Protein AF-A0A815T1G2-F1 (afdb_monomer_lite)

Radius of gyration: 18.96 Å; chains: 1; bounding box: 58×17×41 Å

Organism: NCBI:txid433720

Secondary structure (DSSP, 8-state):
---------EEEEEESSTTGGGGGHHHHHIIIIIS--EEEEEES---GGGTSS-GGGGGGTT----

Sequence (66 aa):
MTITLSAVLTVLVVVAHPDDEVLFGGFMHSLTHQLNASVDLICVTNGEGGFKHAGIAESFYDNIKL

pLDDT: mean 85.87, std 14.61, range [49.41, 98.25]

InterPro domains:
  IPR003737 N-acetylglucosaminyl phosphatidylinositol deacetylase-related [PF02585] (12-50)
  IPR024078 Putative deacetylase LmbE-like domain superfamily [G3DSA:3.40.50.10320] (2-62)
  IPR024078 Putative deacetylase LmbE-like domain superfamily [SSF102588] (10-50)

Structure (mmCIF, N/CA/C/O backbone):
data_AF-A0A815T1G2-F1
#
_entry.id   AF-A0A815T1G2-F1
#
loop_
_atom_site.group_PDB
_atom_site.id
_atom_site.type_symbol
_atom_site.label_atom_id
_atom_site.label_alt_id
_atom_site.label_comp_id
_atom_site.label_asym_id
_atom_site.label_entity_id
_atom_site.label_seq_id
_atom_site.pdbx_PDB_ins_code
_atom_site.Cartn_x
_atom_site.Cartn_y
_atom_site.Cartn_z
_atom_site.occupancy
_atom_site.B_iso_or_equiv
_atom_site.auth_seq_id
_atom_site.auth_comp_id
_atom_site.auth_asym_id
_atom_site.auth_atom_id
_atom_site.pdbx_PDB_model_num
ATOM 1 N N . MET A 1 1 ? -37.872 -9.329 17.754 1.00 49.41 1 MET A N 1
ATOM 2 C CA . MET A 1 1 ? -36.649 -9.582 16.966 1.00 49.41 1 MET A CA 1
ATOM 3 C C . MET A 1 1 ? -35.937 -8.253 16.830 1.00 49.41 1 MET A C 1
ATOM 5 O O . MET A 1 1 ? -36.469 -7.366 16.180 1.00 49.41 1 MET A O 1
ATOM 9 N N . THR A 1 2 ? -34.825 -8.075 17.535 1.00 50.16 2 THR A N 1
ATOM 10 C CA . THR A 1 2 ? -34.091 -6.805 17.568 1.00 50.16 2 THR A CA 1
ATOM 11 C C . THR A 1 2 ? -32.895 -6.943 16.638 1.00 50.16 2 THR A C 1
ATOM 13 O O . THR A 1 2 ? -32.068 -7.822 16.856 1.00 50.16 2 THR A O 1
ATOM 16 N N . ILE A 1 3 ? -32.831 -6.131 15.582 1.00 60.47 3 ILE A N 1
ATOM 17 C CA . ILE A 1 3 ? -31.652 -6.060 14.714 1.00 60.47 3 ILE A CA 1
ATOM 18 C C . ILE A 1 3 ? -30.671 -5.101 15.385 1.00 60.47 3 ILE A C 1
ATOM 20 O O . ILE A 1 3 ? -30.931 -3.903 15.471 1.00 60.47 3 ILE A O 1
ATOM 24 N N . THR A 1 4 ? -29.564 -5.625 15.898 1.00 59.16 4 THR A N 1
ATOM 25 C CA . THR A 1 4 ? -28.438 -4.828 16.385 1.00 59.16 4 THR A CA 1
ATOM 26 C C . THR A 1 4 ? -27.530 -4.495 15.206 1.00 59.16 4 THR A C 1
ATOM 28 O O . THR A 1 4 ? -26.853 -5.371 14.672 1.00 59.16 4 THR A O 1
ATOM 31 N N . LEU A 1 5 ? -27.507 -3.227 14.789 1.00 63.50 5 LEU A N 1
ATOM 32 C CA . LEU A 1 5 ? -26.473 -2.732 13.882 1.00 63.50 5 LEU A CA 1
ATOM 33 C C . LEU A 1 5 ? -25.164 -2.628 14.679 1.00 63.50 5 LEU A C 1
ATOM 35 O O . LEU A 1 5 ? -25.007 -1.727 15.501 1.00 63.50 5 LEU A O 1
ATOM 39 N N . SER A 1 6 ? -24.229 -3.550 14.458 1.00 64.62 6 SER A N 1
ATOM 40 C CA . SER A 1 6 ? -22.832 -3.311 14.819 1.00 64.62 6 SER A CA 1
ATOM 41 C C . SER A 1 6 ? -22.254 -2.393 13.748 1.00 64.62 6 SER A C 1
ATOM 43 O O . SER A 1 6 ? -21.905 -2.849 12.661 1.00 64.62 6 SER A O 1
ATOM 45 N N . ALA A 1 7 ? -22.252 -1.085 14.001 1.00 73.81 7 ALA A N 1
ATOM 46 C CA . ALA A 1 7 ? -21.682 -0.113 13.076 1.00 73.81 7 ALA A CA 1
ATOM 47 C C . ALA A 1 7 ? -20.152 -0.124 13.209 1.00 73.81 7 ALA A C 1
ATOM 49 O O . ALA A 1 7 ? -19.556 0.794 13.768 1.00 73.81 7 ALA A O 1
ATOM 50 N N . VAL A 1 8 ? -19.518 -1.203 12.744 1.00 87.75 8 VAL A N 1
ATOM 51 C CA . VAL A 1 8 ? -18.067 -1.219 12.541 1.00 87.75 8 VAL A CA 1
ATOM 52 C C . VAL A 1 8 ? -17.757 -0.167 11.479 1.00 87.75 8 VAL A C 1
ATOM 54 O O . VAL A 1 8 ? -18.358 -0.176 10.405 1.00 87.75 8 VAL A O 1
ATOM 57 N N . LEU A 1 9 ? -16.849 0.759 11.788 1.00 93.31 9 LEU A N 1
ATOM 58 C CA . LEU A 1 9 ? -16.374 1.747 10.824 1.00 93.31 9 LEU A CA 1
ATOM 59 C C . LEU A 1 9 ? -15.728 1.009 9.644 1.00 93.31 9 LEU A C 1
ATOM 61 O O . LEU A 1 9 ? -1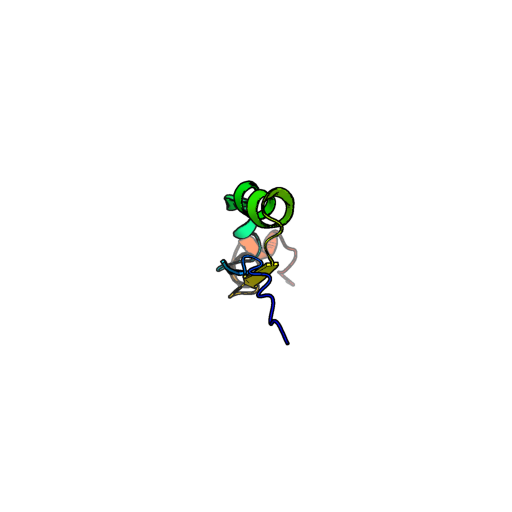4.766 0.271 9.834 1.00 93.31 9 LEU A O 1
ATOM 65 N N . THR A 1 10 ? -16.258 1.200 8.440 1.00 96.00 10 THR A N 1
ATOM 66 C CA . THR A 1 10 ? -15.739 0.592 7.207 1.00 96.00 10 THR A CA 1
ATOM 67 C C . THR A 1 10 ? -15.069 1.656 6.350 1.00 96.00 10 THR A C 1
ATOM 69 O O . THR A 1 10 ? -15.690 2.679 6.052 1.00 96.00 10 THR A O 1
ATOM 72 N N . VAL A 1 11 ? -13.823 1.424 5.942 1.00 96.69 11 VAL A N 1
ATOM 73 C CA . VAL A 1 11 ? -13.009 2.381 5.183 1.00 96.69 11 VAL A CA 1
ATOM 74 C C . VAL A 1 11 ? -12.448 1.706 3.936 1.00 96.69 11 VAL A C 1
ATOM 76 O O . VAL A 1 11 ? -11.852 0.639 4.026 1.00 96.69 11 VAL A O 1
ATOM 79 N N . LEU A 1 12 ? -12.597 2.357 2.781 1.00 97.81 12 LEU A N 1
ATOM 80 C CA . LEU A 1 12 ? -11.887 1.994 1.557 1.00 97.81 12 LEU A CA 1
ATOM 81 C C . LEU A 1 12 ? -10.738 2.977 1.338 1.00 97.81 12 LEU A C 1
ATOM 83 O O . LEU A 1 12 ? -10.959 4.178 1.180 1.00 97.81 12 LEU A O 1
ATOM 87 N N . VAL A 1 13 ? -9.522 2.454 1.306 1.00 98.00 13 VAL A N 1
ATOM 88 C CA . VAL A 1 13 ? -8.304 3.194 0.992 1.00 98.00 13 VAL A CA 1
ATOM 89 C C . VAL A 1 13 ? -7.979 2.969 -0.477 1.00 98.00 13 VAL A C 1
ATOM 91 O O . VAL A 1 13 ? -7.885 1.831 -0.932 1.00 98.00 13 VAL A O 1
ATOM 94 N N . VAL A 1 14 ? -7.819 4.055 -1.228 1.00 98.19 14 VAL A N 1
ATOM 95 C CA . VAL A 1 14 ? -7.469 4.008 -2.650 1.00 98.19 14 VAL A CA 1
ATOM 96 C C . VAL A 1 14 ? -6.129 4.698 -2.828 1.00 98.19 14 VAL A C 1
ATOM 98 O O . VAL A 1 14 ? -6.002 5.881 -2.514 1.00 98.19 14 VAL A O 1
ATOM 101 N N . VAL A 1 15 ? -5.146 3.955 -3.324 1.00 98.25 15 VAL A N 1
ATOM 102 C CA . VAL A 1 15 ? -3.789 4.449 -3.583 1.00 98.25 15 VAL A CA 1
ATOM 103 C C . VAL A 1 15 ? -3.412 4.277 -5.047 1.00 98.25 15 VAL A C 1
ATOM 105 O O . VAL A 1 15 ? -3.948 3.404 -5.734 1.00 98.25 15 VAL A O 1
ATOM 108 N N . ALA A 1 16 ? -2.513 5.123 -5.546 1.00 97.38 16 ALA A N 1
ATOM 109 C CA . ALA A 1 16 ? -2.126 5.098 -6.950 1.00 97.38 16 ALA A CA 1
ATOM 110 C C . ALA A 1 16 ? -1.081 4.008 -7.211 1.00 97.38 16 ALA A C 1
ATOM 112 O O . ALA A 1 16 ? -1.249 3.212 -8.141 1.00 97.38 16 ALA A O 1
ATOM 113 N N . HIS A 1 17 ? -0.042 3.955 -6.380 1.00 96.50 17 HIS A N 1
ATOM 114 C CA . HIS A 1 17 ? 1.095 3.051 -6.524 1.00 96.50 17 HIS A CA 1
ATOM 115 C C . HIS A 1 17 ? 1.265 2.163 -5.284 1.00 96.50 17 HIS A C 1
ATOM 117 O O . HIS A 1 17 ? 0.762 2.501 -4.208 1.00 96.50 17 HIS A O 1
ATOM 123 N N . PRO A 1 18 ? 1.927 1.000 -5.422 1.00 94.94 18 PRO A N 1
ATOM 124 C CA . PRO A 1 18 ? 2.272 0.175 -4.274 1.00 94.94 18 PRO A CA 1
ATOM 125 C C . PRO A 1 18 ? 3.382 0.867 -3.488 1.00 94.94 18 PRO A C 1
ATOM 127 O O . PRO A 1 18 ? 4.471 0.960 -4.041 1.00 94.94 18 PRO A O 1
ATOM 130 N N . ASP A 1 19 ? 3.106 1.262 -2.238 1.00 94.62 19 ASP A N 1
ATOM 131 C CA . ASP A 1 19 ? 3.956 1.997 -1.273 1.00 94.62 19 ASP A CA 1
ATOM 132 C C . ASP A 1 19 ? 3.339 3.312 -0.773 1.00 94.62 19 ASP A C 1
ATOM 134 O O . ASP A 1 19 ? 3.668 3.763 0.328 1.00 94.62 19 ASP A O 1
ATOM 138 N N . ASP A 1 20 ? 2.406 3.904 -1.519 1.00 97.56 20 ASP A N 1
ATOM 139 C CA . ASP A 1 20 ? 1.708 5.138 -1.144 1.00 97.56 20 ASP A CA 1
ATOM 140 C C . ASP A 1 20 ? 1.097 5.043 0.272 1.00 97.56 20 ASP A C 1
ATOM 142 O O . ASP A 1 20 ? 1.081 6.026 1.017 1.00 97.56 20 ASP A O 1
ATOM 146 N N . GLU A 1 21 ? 0.621 3.861 0.688 1.00 96.19 21 GLU A N 1
ATOM 147 C CA . GLU A 1 21 ? 0.028 3.636 2.012 1.00 96.19 21 GLU A CA 1
ATOM 148 C C . GLU A 1 21 ? 1.015 3.799 3.169 1.00 96.19 21 GLU A C 1
ATOM 150 O O . GLU A 1 21 ? 0.619 4.112 4.297 1.00 96.19 21 GLU A O 1
ATOM 155 N N . VAL A 1 22 ? 2.310 3.641 2.895 1.00 95.62 22 VAL A N 1
ATOM 156 C CA . VAL A 1 22 ? 3.373 3.820 3.883 1.00 95.62 22 VAL A CA 1
ATOM 157 C C . VAL A 1 22 ? 3.494 5.292 4.279 1.00 95.62 22 VAL A C 1
ATOM 159 O O . VAL A 1 22 ? 3.740 5.588 5.452 1.00 95.62 22 VAL A O 1
ATOM 162 N N . LEU A 1 23 ? 3.226 6.225 3.354 1.00 97.06 23 LEU A N 1
ATOM 163 C CA . LEU A 1 23 ? 3.260 7.670 3.622 1.00 97.06 23 LEU A CA 1
ATOM 164 C C . LEU A 1 23 ? 2.260 8.090 4.709 1.00 97.06 23 LEU A C 1
ATOM 166 O O . LEU A 1 23 ? 2.465 9.101 5.382 1.00 97.06 23 LEU A O 1
ATOM 170 N N . PHE A 1 24 ? 1.201 7.304 4.915 1.00 96.56 24 PHE A N 1
ATOM 171 C CA . PHE A 1 24 ? 0.193 7.522 5.949 1.00 96.56 24 PHE A CA 1
ATOM 172 C C . PHE A 1 24 ? 0.003 6.297 6.860 1.00 96.56 24 PHE A C 1
ATOM 174 O O . PHE A 1 24 ? -1.070 6.092 7.434 1.00 96.56 24 PHE A O 1
ATOM 181 N N . GLY A 1 25 ? 1.066 5.517 7.089 1.00 96.94 25 GLY A N 1
ATOM 182 C CA . GLY A 1 25 ? 1.014 4.290 7.896 1.00 96.94 25 GLY A CA 1
ATOM 183 C C . GLY A 1 25 ? 0.491 4.486 9.328 1.00 96.94 25 GLY A C 1
ATOM 184 O O . GLY A 1 25 ? -0.215 3.627 9.856 1.00 96.94 25 GLY A O 1
ATOM 185 N N . GLY A 1 26 ? 0.745 5.645 9.948 1.00 97.94 26 GLY A N 1
ATOM 186 C CA . GLY A 1 26 ? 0.176 5.980 11.261 1.00 97.94 26 GLY A CA 1
ATOM 187 C C . GLY A 1 26 ? -1.356 6.058 11.248 1.00 97.94 26 GLY A C 1
ATOM 188 O O . GLY A 1 26 ? -2.010 5.574 12.169 1.00 97.94 26 GLY A O 1
ATOM 189 N N . PHE A 1 27 ? -1.936 6.594 10.171 1.00 96.81 27 PHE A N 1
ATOM 190 C CA . PHE A 1 27 ? -3.385 6.653 9.983 1.00 96.81 27 PHE A CA 1
ATOM 191 C C . PHE A 1 27 ? -3.977 5.250 9.787 1.00 96.81 27 PHE A C 1
ATOM 193 O O . PHE A 1 27 ? -4.972 4.907 10.426 1.00 96.81 27 PHE A O 1
ATOM 200 N N . MET A 1 28 ? -3.309 4.404 8.995 1.00 97.62 28 MET A N 1
ATOM 201 C CA . MET A 1 28 ? -3.695 2.998 8.808 1.00 97.62 28 MET A CA 1
ATOM 202 C C . MET A 1 28 ? -3.675 2.215 10.123 1.00 97.62 28 MET A C 1
ATOM 204 O O . MET A 1 28 ? -4.611 1.467 10.418 1.00 97.62 28 MET A O 1
ATOM 208 N N . HIS A 1 29 ? -2.645 2.419 10.947 1.00 97.81 29 HIS A N 1
ATOM 209 C CA . HIS A 1 29 ? -2.551 1.810 12.271 1.00 97.81 29 HIS A CA 1
ATOM 210 C C . HIS A 1 29 ? -3.694 2.273 13.185 1.00 97.81 29 HIS A C 1
ATOM 212 O O . HIS A 1 29 ? -4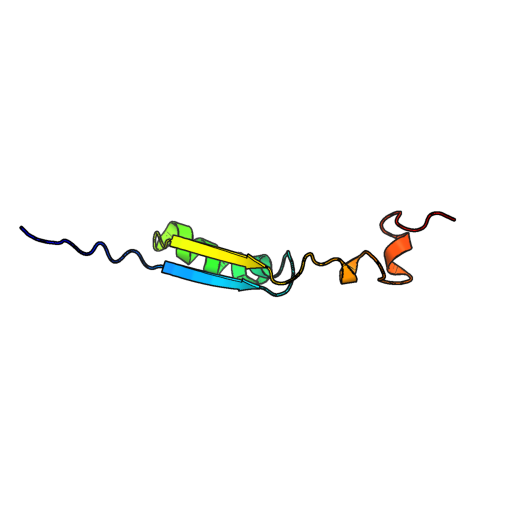.348 1.450 13.823 1.00 97.81 29 HIS A O 1
ATOM 218 N N . SER A 1 30 ? -3.983 3.576 13.232 1.00 98.12 30 SER A N 1
ATOM 219 C CA . SER A 1 30 ? -5.098 4.101 14.026 1.00 98.12 30 SER A CA 1
ATOM 220 C C . SER A 1 30 ? -6.447 3.514 13.600 1.00 98.12 30 SER A C 1
ATOM 222 O O . SER A 1 30 ? -7.211 3.075 14.459 1.00 98.12 30 SER A O 1
ATOM 224 N N . LEU A 1 31 ? -6.727 3.427 12.296 1.00 97.00 31 LEU A N 1
ATOM 225 C CA . LEU A 1 31 ? -7.958 2.808 11.794 1.00 97.00 31 LEU A CA 1
ATOM 226 C C . LEU A 1 31 ? -8.072 1.337 12.215 1.00 97.00 31 LEU A C 1
ATOM 228 O O . LEU A 1 31 ? -9.071 0.935 12.809 1.00 97.00 31 LEU A O 1
ATOM 232 N N . THR A 1 32 ? -7.041 0.542 11.939 1.00 96.38 32 THR A N 1
ATOM 233 C CA . THR A 1 32 ? -7.099 -0.920 12.097 1.00 96.38 32 THR A CA 1
ATOM 234 C C . THR A 1 32 ? -6.965 -1.383 13.549 1.00 96.38 32 THR A C 1
ATOM 236 O O . THR A 1 32 ? -7.640 -2.329 13.939 1.00 96.38 32 THR A O 1
ATOM 239 N N . HIS A 1 33 ? -6.142 -0.716 14.367 1.00 97.06 33 HIS A N 1
ATOM 240 C CA . HIS A 1 33 ? -5.785 -1.188 15.714 1.00 97.06 33 HIS A CA 1
ATOM 241 C C . HIS A 1 33 ? -6.386 -0.360 16.852 1.00 97.06 33 HIS A C 1
ATOM 243 O O . HIS A 1 33 ? -6.640 -0.899 17.925 1.00 97.06 33 HIS A O 1
ATOM 249 N N . GLN A 1 34 ? -6.602 0.945 16.660 1.00 97.44 34 GLN A N 1
ATOM 250 C CA . GLN A 1 34 ? -7.197 1.787 17.709 1.00 97.44 34 GLN A CA 1
ATOM 251 C C . GLN A 1 34 ? -8.719 1.861 17.574 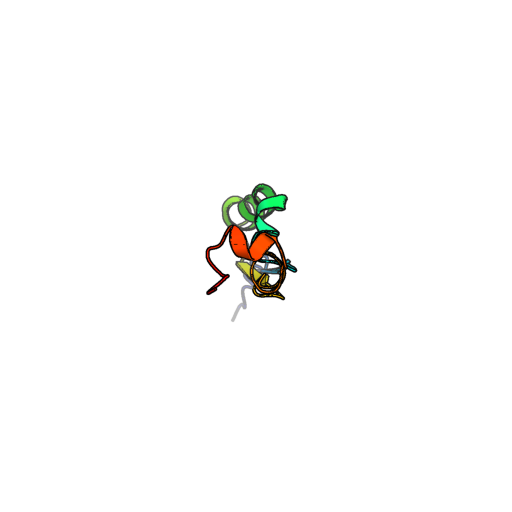1.00 97.44 34 GLN A C 1
ATOM 253 O O . GLN A 1 34 ? -9.424 1.874 18.580 1.00 97.44 34 GLN A O 1
ATOM 258 N N . LEU A 1 35 ? -9.226 1.891 16.339 1.00 95.75 35 LEU A N 1
ATOM 259 C CA . LEU A 1 35 ? -10.655 2.027 16.046 1.00 95.75 35 LEU A CA 1
ATOM 260 C C . LEU A 1 35 ? -11.333 0.708 15.656 1.00 95.75 35 LEU A C 1
ATOM 262 O O . LEU A 1 35 ? -12.554 0.690 15.513 1.00 95.75 35 LEU A O 1
ATOM 266 N N . ASN A 1 36 ? -10.572 -0.384 15.505 1.00 95.50 36 ASN A N 1
ATOM 267 C CA . ASN A 1 36 ? -11.064 -1.683 15.025 1.00 95.50 36 ASN A CA 1
ATOM 268 C C . ASN A 1 36 ? -11.906 -1.555 13.739 1.00 95.50 36 ASN A C 1
ATOM 270 O O . ASN A 1 36 ? -12.907 -2.252 13.565 1.00 95.50 36 ASN A O 1
ATOM 274 N N . ALA A 1 37 ? -11.535 -0.617 12.864 1.00 96.75 37 ALA A N 1
ATOM 275 C CA . ALA A 1 37 ? -12.209 -0.410 11.596 1.00 96.75 37 ALA A CA 1
ATOM 276 C C . ALA A 1 37 ? -11.929 -1.584 10.649 1.00 96.75 37 ALA A C 1
ATOM 278 O O . ALA A 1 37 ? -10.829 -2.137 10.626 1.00 96.75 37 ALA A O 1
ATOM 279 N N . SER A 1 38 ? -12.914 -1.925 9.821 1.00 96.38 38 SER A N 1
ATOM 280 C CA . SER A 1 38 ? -12.705 -2.782 8.657 1.00 96.38 38 SER A CA 1
ATOM 281 C C . SER A 1 38 ? -12.137 -1.914 7.540 1.00 96.38 38 SER A C 1
ATOM 283 O O . SER A 1 38 ? -12.762 -0.926 7.151 1.00 96.38 38 SER A O 1
ATOM 285 N N . VAL A 1 39 ? -10.933 -2.239 7.073 1.00 97.31 39 VAL A N 1
ATOM 286 C CA . VAL A 1 39 ? -10.221 -1.440 6.073 1.00 97.31 39 VAL A CA 1
ATOM 287 C C . VAL A 1 39 ? -9.875 -2.313 4.879 1.00 97.31 39 VAL A C 1
ATOM 289 O O . VAL A 1 39 ? -9.120 -3.272 5.024 1.00 97.31 39 VAL A O 1
ATOM 292 N N . ASP A 1 40 ? -10.386 -1.936 3.713 1.00 98.25 40 ASP A N 1
ATOM 293 C CA . ASP A 1 40 ? -9.983 -2.498 2.427 1.00 98.25 40 ASP A CA 1
ATOM 294 C C . ASP A 1 40 ? -9.047 -1.514 1.721 1.00 98.25 40 ASP A C 1
ATOM 296 O O . ASP A 1 40 ? -9.252 -0.299 1.783 1.00 98.25 40 ASP A O 1
ATOM 300 N N . LEU A 1 41 ? -8.026 -2.027 1.036 1.00 97.94 41 LEU A N 1
ATOM 301 C CA . LEU A 1 41 ? -7.093 -1.223 0.250 1.00 97.94 41 LEU A CA 1
ATOM 302 C C . LEU A 1 41 ? -7.118 -1.668 -1.209 1.00 97.94 41 LEU A C 1
ATOM 304 O O . LEU A 1 41 ? -6.931 -2.845 -1.514 1.00 97.94 41 LEU A O 1
ATOM 308 N N . ILE A 1 42 ? -7.306 -0.707 -2.109 1.00 98.19 42 ILE A N 1
ATOM 309 C CA . ILE A 1 42 ? -7.159 -0.891 -3.551 1.00 98.19 42 ILE A CA 1
ATOM 310 C C . ILE A 1 42 ? -5.979 -0.055 -4.029 1.00 98.19 42 ILE A C 1
ATOM 312 O O . ILE A 1 42 ? -5.944 1.162 -3.846 1.00 98.19 42 ILE A O 1
ATOM 316 N N . CYS A 1 43 ? -5.040 -0.725 -4.690 1.00 97.69 43 CYS A N 1
ATOM 317 C CA . CYS A 1 43 ? -3.952 -0.095 -5.419 1.00 97.69 43 CYS A CA 1
ATOM 318 C C . CYS A 1 43 ? -4.307 -0.061 -6.909 1.00 97.69 43 CYS A C 1
ATOM 320 O O . CYS A 1 43 ? -4.640 -1.092 -7.495 1.00 97.69 43 CYS A O 1
ATOM 322 N N . VAL A 1 44 ? -4.297 1.131 -7.506 1.00 98.00 44 VAL A N 1
ATOM 323 C CA . VAL A 1 44 ? -4.775 1.346 -8.880 1.00 98.00 44 VAL A CA 1
ATOM 324 C C . VAL A 1 44 ? -3.779 0.829 -9.919 1.00 98.00 44 VAL A C 1
ATOM 326 O O . VAL A 1 44 ? -4.191 0.373 -10.985 1.00 98.00 44 VAL A O 1
ATOM 329 N N . THR A 1 45 ? -2.478 0.871 -9.625 1.00 95.25 45 THR A N 1
ATOM 330 C CA . THR A 1 45 ? -1.421 0.425 -10.541 1.00 95.25 45 THR A CA 1
ATOM 331 C C . THR A 1 45 ? -0.500 -0.594 -9.875 1.00 95.25 45 THR A C 1
ATOM 333 O O . THR A 1 45 ? -0.362 -0.631 -8.659 1.00 95.25 45 THR A O 1
ATOM 336 N N . ASN A 1 46 ? 0.177 -1.423 -10.669 1.00 91.81 46 ASN A N 1
ATOM 337 C CA . ASN A 1 46 ? 1.191 -2.357 -10.165 1.00 91.81 46 ASN A CA 1
ATOM 338 C C . ASN A 1 46 ? 2.573 -1.698 -9.959 1.00 91.81 46 ASN A C 1
ATOM 340 O O . ASN A 1 46 ? 3.538 -2.406 -9.680 1.00 91.81 46 ASN A O 1
ATOM 344 N N . GLY A 1 47 ? 2.690 -0.378 -10.156 1.00 89.69 47 GLY A N 1
ATOM 345 C CA . GLY A 1 47 ? 3.951 0.357 -10.036 1.00 89.69 47 GLY A CA 1
ATOM 346 C C . GLY A 1 47 ? 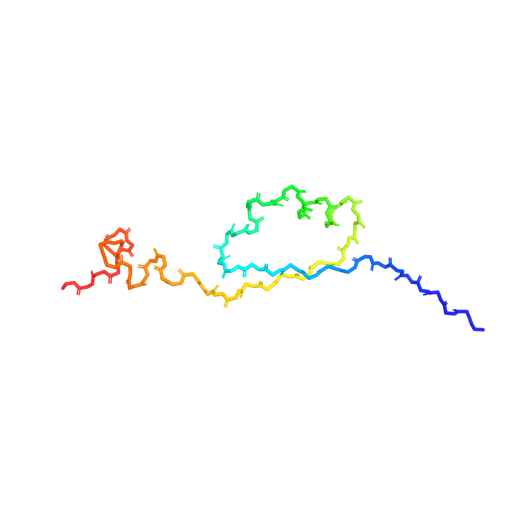4.976 0.086 -11.145 1.00 89.69 47 GLY A C 1
ATOM 347 O O . GLY A 1 47 ? 6.126 0.502 -11.011 1.00 89.69 47 GLY A O 1
ATOM 348 N N . GLU A 1 48 ? 4.610 -0.586 -12.247 1.00 87.44 48 GLU A N 1
ATOM 349 C CA . GLU A 1 48 ? 5.601 -1.025 -13.239 1.00 87.44 48 GLU A CA 1
ATOM 350 C C . GLU A 1 48 ? 6.387 0.112 -13.884 1.00 87.44 48 GLU A C 1
ATOM 352 O O . GLU A 1 48 ? 7.584 -0.042 -14.092 1.00 87.44 48 GLU A O 1
ATOM 357 N N . GLY A 1 49 ? 5.773 1.281 -14.082 1.00 84.50 49 GLY A N 1
ATOM 358 C CA . GLY A 1 49 ? 6.446 2.454 -14.646 1.00 84.50 49 GLY A CA 1
ATOM 359 C C . GLY A 1 49 ? 7.611 3.002 -13.809 1.00 84.50 49 GLY A C 1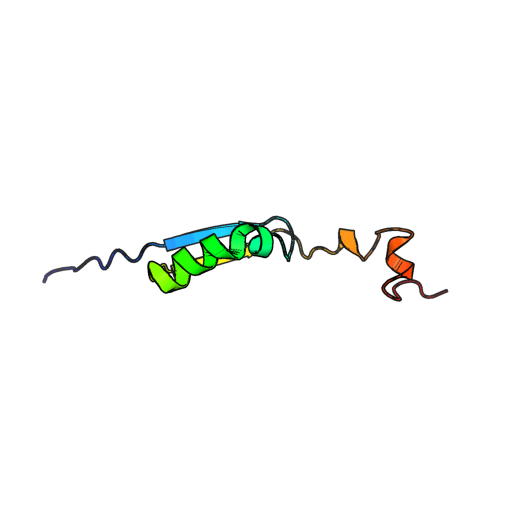
ATOM 360 O O . GLY A 1 49 ? 8.379 3.812 -14.317 1.00 84.50 49 GLY A O 1
ATOM 361 N N . GLY A 1 50 ? 7.764 2.573 -12.550 1.00 79.94 50 GLY A N 1
ATOM 362 C CA . GLY A 1 50 ? 8.896 2.941 -11.695 1.00 79.94 50 GLY A CA 1
ATOM 363 C C . GLY A 1 50 ? 10.152 2.087 -11.901 1.00 79.94 50 GLY A C 1
ATOM 364 O O . GLY A 1 50 ? 11.231 2.489 -11.474 1.00 79.94 50 GLY A O 1
ATOM 365 N N . PHE A 1 51 ? 10.039 0.926 -12.557 1.00 76.44 51 PHE A N 1
ATOM 366 C CA . PHE A 1 51 ? 11.164 -0.009 -12.716 1.00 76.44 51 PHE A CA 1
ATOM 367 C C . PHE A 1 51 ? 11.254 -0.653 -14.103 1.00 76.44 51 PHE A C 1
ATOM 369 O O . PHE A 1 51 ? 12.355 -0.891 -14.596 1.00 76.44 51 PHE A O 1
ATOM 376 N N . LYS A 1 52 ? 10.115 -0.938 -14.738 1.00 71.50 52 LYS A N 1
ATOM 377 C CA . LYS A 1 52 ? 9.976 -1.496 -16.081 1.00 71.50 52 LYS A CA 1
ATOM 378 C C . LYS A 1 52 ? 9.535 -0.370 -17.008 1.00 71.50 52 LYS A C 1
ATOM 380 O O . LYS A 1 52 ? 8.618 0.381 -16.702 1.00 71.50 52 LYS A O 1
ATOM 385 N N . HIS A 1 53 ? 10.201 -0.228 -18.142 1.00 74.50 53 HIS A N 1
ATOM 386 C CA . HIS A 1 53 ? 10.046 0.885 -19.081 1.00 74.50 53 HIS A CA 1
ATOM 387 C C . HIS A 1 53 ? 10.543 2.243 -18.551 1.00 74.50 53 HIS A C 1
ATOM 389 O O . HIS A 1 53 ? 10.365 3.268 -19.206 1.00 74.50 53 HIS A O 1
ATOM 395 N N . ALA A 1 54 ? 11.242 2.253 -17.412 1.00 75.94 54 ALA A N 1
ATOM 396 C CA . ALA A 1 54 ? 11.784 3.445 -16.758 1.00 75.94 54 ALA A CA 1
ATOM 397 C C . ALA A 1 54 ? 13.178 3.856 -17.295 1.00 75.94 54 ALA A C 1
ATOM 399 O O . ALA A 1 54 ? 14.000 4.435 -16.580 1.00 75.94 54 ALA A O 1
ATOM 400 N N . GLY A 1 55 ? 13.465 3.546 -18.566 1.00 78.81 55 GLY A N 1
ATOM 401 C CA . GLY A 1 55 ? 14.707 3.900 -19.258 1.00 78.81 55 GLY A CA 1
ATOM 402 C C . GLY A 1 55 ? 15.962 3.483 -18.485 1.00 78.81 55 GLY A C 1
ATOM 403 O O . GLY A 1 55 ? 16.184 2.304 -18.238 1.00 78.81 55 GLY A O 1
ATOM 404 N N . ILE A 1 56 ? 16.776 4.462 -18.074 1.00 72.69 56 ILE A N 1
ATOM 405 C CA . ILE A 1 56 ? 18.027 4.233 -17.324 1.00 72.69 56 ILE A CA 1
ATOM 406 C C . ILE A 1 56 ? 17.769 3.477 -16.009 1.00 72.69 56 ILE A C 1
ATOM 408 O O . ILE A 1 56 ? 18.635 2.733 -15.562 1.00 72.69 56 ILE A O 1
ATOM 412 N N . ALA A 1 57 ? 16.588 3.612 -15.395 1.00 73.94 57 ALA A N 1
ATOM 413 C CA . ALA A 1 57 ? 16.288 2.911 -14.150 1.00 73.94 57 ALA A CA 1
ATOM 414 C C . ALA A 1 57 ? 16.295 1.380 -14.318 1.00 73.94 57 ALA A C 1
ATOM 416 O O . ALA A 1 57 ? 16.669 0.673 -13.387 1.00 73.94 57 ALA A O 1
ATOM 417 N N . GLU A 1 58 ? 15.985 0.859 -15.513 1.00 76.69 58 GLU A N 1
ATOM 418 C CA . GLU A 1 58 ? 15.988 -0.584 -15.790 1.00 76.69 58 GLU A CA 1
ATOM 419 C C . GLU A 1 58 ? 17.356 -1.237 -15.535 1.00 76.69 58 GLU A C 1
ATOM 421 O O . GLU A 1 58 ? 17.405 -2.402 -15.137 1.00 76.69 58 GLU A O 1
ATOM 426 N N . SER A 1 59 ? 18.464 -0.498 -15.699 1.00 77.62 59 SER A N 1
ATOM 427 C CA . SER A 1 59 ? 19.810 -1.024 -15.438 1.00 77.62 59 SER A CA 1
ATOM 428 C C . SER A 1 59 ? 20.090 -1.264 -13.956 1.00 77.62 59 SER A C 1
ATOM 430 O O . SER A 1 59 ? 20.977 -2.043 -13.632 1.00 77.62 59 SER A O 1
ATOM 432 N N . PHE A 1 60 ? 19.369 -0.594 -13.052 1.00 78.69 60 PHE A N 1
ATOM 433 C CA . PHE A 1 60 ? 19.506 -0.802 -11.605 1.00 78.69 60 PHE A CA 1
ATOM 434 C C . PHE A 1 60 ? 18.696 -2.000 -11.097 1.00 78.69 60 PHE A C 1
ATOM 436 O O . PHE A 1 60 ? 18.914 -2.444 -9.973 1.00 78.69 60 PHE A O 1
ATOM 443 N N . TYR A 1 61 ? 17.775 -2.513 -11.915 1.00 75.88 61 TYR A N 1
ATOM 444 C CA . TYR A 1 61 ? 16.876 -3.618 -11.579 1.00 75.88 61 TYR A CA 1
ATOM 445 C C . TYR A 1 61 ? 17.149 -4.879 -12.415 1.00 75.88 61 TYR A C 1
ATOM 447 O O . TYR A 1 61 ? 16.274 -5.734 -12.519 1.00 75.88 61 TYR A O 1
ATOM 455 N N . ASP A 1 62 ? 18.324 -4.979 -13.049 1.00 72.19 62 ASP 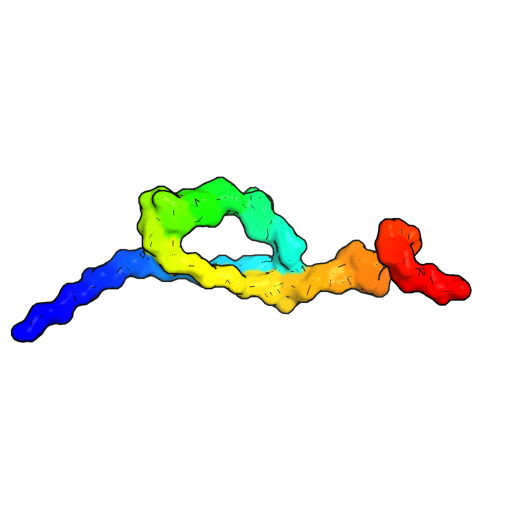A N 1
ATOM 456 C CA . ASP A 1 62 ? 18.720 -6.092 -13.928 1.00 72.19 62 ASP A CA 1
ATOM 457 C C . ASP A 1 62 ? 17.717 -6.385 -15.070 1.00 72.19 62 ASP A C 1
ATOM 459 O O . ASP A 1 62 ? 17.663 -7.488 -15.619 1.00 72.19 62 ASP A O 1
ATOM 463 N N . ASN A 1 63 ? 16.922 -5.383 -15.468 1.00 65.88 63 ASN A N 1
ATOM 464 C CA . ASN A 1 63 ? 15.879 -5.518 -16.492 1.00 65.88 63 ASN A CA 1
ATOM 465 C C . ASN A 1 63 ? 16.402 -5.338 -17.925 1.00 65.88 63 ASN A C 1
ATOM 467 O O . ASN A 1 63 ? 15.661 -5.553 -18.885 1.00 65.88 63 ASN A O 1
ATOM 471 N N . ILE A 1 64 ? 17.681 -4.995 -18.092 1.00 58.25 64 ILE A N 1
ATOM 472 C CA . ILE A 1 64 ? 18.343 -4.944 -19.396 1.00 58.25 64 ILE A CA 1
ATOM 473 C C . ILE A 1 64 ? 18.988 -6.307 -19.679 1.00 58.25 64 ILE A C 1
ATOM 475 O O . ILE A 1 64 ? 20.019 -6.651 -19.106 1.00 58.25 64 ILE A O 1
ATOM 479 N N . LYS A 1 65 ? 18.411 -7.067 -20.617 1.00 56.25 65 LYS A N 1
ATOM 480 C CA . LYS A 1 65 ? 19.128 -8.141 -21.320 1.00 56.25 65 LYS A CA 1
ATOM 481 C C . LYS A 1 65 ? 19.765 -7.542 -22.573 1.00 56.25 65 LYS A C 1
ATOM 483 O O . LYS A 1 65 ? 19.078 -7.403 -23.583 1.00 56.25 65 LYS A O 1
ATOM 488 N N . LEU A 1 66 ? 21.032 -7.134 -22.477 1.00 54.75 66 LEU A N 1
ATOM 489 C CA . LEU A 1 66 ? 21.877 -6.919 -23.659 1.00 54.75 66 LEU A CA 1
ATOM 490 C C . LEU A 1 66 ? 22.241 -8.267 -24.291 1.00 54.75 66 LEU A C 1
ATOM 492 O O . LEU A 1 66 ? 22.491 -9.223 -23.522 1.00 54.75 66 LEU A O 1
#

Foldseek 3Di:
DDDDPPPAAEEEAEAAEPPRCVVVVVVVCCQCPVRVHHYHYDHNDDRCCVAPPVVVNVVVVVNDDD